Protein AF-A0A8X8LA48-F1 (afdb_monomer_lite)

Secondary structure (DSSP, 8-state):
---EEEEETTEEEEEEE-TTSS-EEEEEEEEETTEEEEEE--GGGGGTSPPHHHHHHHHHHHHHTTTSPP-EEEEEE------TTPEEE---SSHHHHHHHHHHHT-

pLDDT: mean 88.05, std 10.98, range [52.19, 98.25]

Organism: Caldalkalibacillus thermarum (strain TA2.A1) (NCBI:txid986075)

Sequence (107 aa):
MITATFKDGKALICVIPSKTKSGVYLVRVEPQGENLVVSHLCPAKRFGNRCRHVQEAVKCYRNWKYWEPERKIAERHQRIILQPHWEQILVPQSLEDFAKEVMESAS

Foldseek 3Di:
DFPWWWDDPQKIWTWAADPVNPGTWIWIWGDDPQETEIETADPCVVVVDDDPVRVVRVLQSCQQCVVDDDGHYHYDNDHDDDDPPIGIDDGDNDVVSVVVVVVVVVD

Radius of gyration: 14.4 Å; chains: 1; bounding box: 44×29×34 Å

Structure (mmCIF, N/CA/C/O backbone):
data_AF-A0A8X8LA48-F1
#
_entry.id   AF-A0A8X8LA48-F1
#
loop_
_atom_site.group_PDB
_atom_site.id
_atom_site.type_symbol
_atom_site.label_atom_id
_atom_site.label_alt_id
_atom_site.label_comp_id
_atom_site.label_asym_id
_atom_site.label_entity_id
_atom_site.label_seq_id
_atom_site.pdbx_PDB_ins_code
_atom_site.Cartn_x
_atom_site.Cartn_y
_atom_site.Cartn_z
_atom_site.occupancy
_atom_site.B_iso_or_equiv
_atom_site.auth_seq_id
_atom_site.auth_comp_id
_atom_site.auth_asym_id
_atom_site.auth_atom_id
_atom_site.pdbx_PDB_model_num
ATOM 1 N N . MET A 1 1 ? -4.737 6.315 -8.914 1.00 82.50 1 MET A N 1
ATOM 2 C CA . MET A 1 1 ? -6.063 5.778 -8.548 1.00 82.50 1 MET A CA 1
ATOM 3 C C . MET A 1 1 ? -5.877 4.308 -8.238 1.00 82.50 1 MET A C 1
ATOM 5 O O . MET A 1 1 ? -5.383 3.598 -9.103 1.00 82.50 1 MET A O 1
ATOM 9 N N . ILE A 1 2 ? -6.213 3.877 -7.024 1.00 91.94 2 ILE A N 1
ATOM 10 C CA . ILE A 1 2 ? -6.150 2.472 -6.602 1.00 91.94 2 ILE A CA 1
ATOM 11 C C . ILE A 1 2 ? -7.454 1.791 -7.025 1.00 91.94 2 ILE A C 1
ATOM 13 O O . ILE A 1 2 ? -8.519 2.367 -6.833 1.00 91.94 2 ILE A O 1
ATOM 17 N N . THR A 1 3 ? -7.372 0.607 -7.634 1.00 93.50 3 THR A N 1
ATOM 18 C CA . THR A 1 3 ? -8.554 -0.125 -8.136 1.00 93.50 3 THR A CA 1
ATOM 19 C C . THR A 1 3 ? -9.027 -1.217 -7.186 1.00 93.50 3 THR A C 1
ATOM 21 O O . THR A 1 3 ? -10.178 -1.628 -7.259 1.00 93.50 3 THR A O 1
ATOM 24 N N . ALA A 1 4 ? -8.140 -1.710 -6.324 1.00 95.62 4 ALA A N 1
ATOM 25 C CA . ALA A 1 4 ? -8.457 -2.677 -5.282 1.00 95.62 4 ALA A CA 1
ATOM 26 C C . ALA A 1 4 ? -7.404 -2.616 -4.170 1.00 95.62 4 ALA A C 1
ATOM 28 O O . ALA A 1 4 ? -6.239 -2.278 -4.419 1.00 95.62 4 ALA A O 1
ATOM 29 N N . THR A 1 5 ? -7.812 -2.991 -2.962 1.00 97.38 5 THR A N 1
ATOM 30 C CA . THR A 1 5 ? -6.949 -3.103 -1.786 1.00 97.38 5 THR A CA 1
ATOM 31 C C . THR A 1 5 ? -7.124 -4.456 -1.125 1.00 97.38 5 THR A C 1
ATOM 33 O O . THR A 1 5 ? -8.242 -4.943 -0.972 1.00 97.38 5 THR A O 1
ATOM 36 N N . PHE A 1 6 ? -6.009 -5.048 -0.716 1.00 97.94 6 PHE A N 1
ATOM 37 C CA . PHE A 1 6 ? -5.981 -6.300 0.025 1.00 97.94 6 PHE A CA 1
ATOM 38 C C . PHE A 1 6 ? -5.183 -6.147 1.308 1.00 97.94 6 PHE A C 1
ATOM 40 O O . PHE A 1 6 ? -4.310 -5.284 1.416 1.00 97.94 6 PHE A O 1
ATOM 47 N N . LYS A 1 7 ? -5.447 -7.033 2.255 1.00 97.44 7 LYS A N 1
ATOM 48 C CA . LYS A 1 7 ? -4.759 -7.124 3.530 1.00 97.44 7 LYS A CA 1
ATOM 49 C C . LYS A 1 7 ? -4.119 -8.497 3.686 1.00 97.44 7 LYS A C 1
ATOM 51 O O . LYS A 1 7 ? -4.736 -9.528 3.426 1.00 97.44 7 LYS A O 1
ATOM 56 N N . ASP A 1 8 ? -2.887 -8.470 4.175 1.00 96.31 8 ASP A N 1
ATOM 57 C CA . ASP A 1 8 ? -2.100 -9.636 4.569 1.00 96.31 8 ASP A CA 1
ATOM 58 C C . ASP A 1 8 ? -1.505 -9.377 5.958 1.00 96.31 8 ASP A C 1
ATOM 60 O O . ASP A 1 8 ? -0.477 -8.709 6.111 1.00 96.31 8 ASP A O 1
ATOM 64 N N . GLY A 1 9 ? -2.218 -9.802 7.003 1.00 94.25 9 GLY A N 1
ATOM 65 C CA . GLY A 1 9 ? -1.874 -9.473 8.385 1.00 94.25 9 GLY A CA 1
ATOM 66 C C . GLY A 1 9 ? -1.841 -7.957 8.626 1.00 94.25 9 GLY A C 1
ATOM 67 O O . GLY A 1 9 ? -2.884 -7.303 8.671 1.00 94.25 9 GLY A O 1
ATOM 68 N N . LYS A 1 10 ? -0.634 -7.403 8.806 1.00 94.44 10 LYS A N 1
ATOM 69 C CA . LYS A 1 10 ? -0.392 -5.957 8.994 1.00 94.44 10 LYS A CA 1
ATOM 70 C C . LYS A 1 10 ? -0.084 -5.214 7.690 1.00 94.44 10 LYS A C 1
ATOM 72 O O . LYS A 1 10 ? 0.014 -3.989 7.706 1.00 94.44 10 LYS A O 1
ATOM 77 N N . ALA A 1 11 ? 0.105 -5.931 6.585 1.00 97.38 11 ALA A N 1
ATOM 78 C CA . ALA A 1 11 ? 0.426 -5.338 5.300 1.00 97.38 11 ALA A CA 1
ATOM 79 C C . ALA A 1 11 ? -0.844 -4.944 4.540 1.00 97.38 11 ALA A C 1
ATOM 81 O O . ALA A 1 11 ? -1.818 -5.696 4.502 1.00 97.38 11 ALA A O 1
ATOM 82 N N . LEU A 1 12 ? -0.790 -3.785 3.888 1.00 98.06 12 LEU A N 1
ATOM 83 C CA . LEU A 1 12 ? -1.744 -3.356 2.873 1.00 98.06 12 LEU A CA 1
ATOM 84 C C . LEU A 1 12 ? -1.142 -3.598 1.490 1.00 98.06 12 LEU A C 1
ATOM 86 O O . LEU A 1 12 ? 0.001 -3.224 1.235 1.00 98.06 12 LEU A O 1
ATOM 90 N N . ILE A 1 13 ? -1.913 -4.166 0.574 1.00 98.25 13 ILE A N 1
ATOM 91 C CA . ILE A 1 13 ? -1.530 -4.338 -0.822 1.00 98.25 13 ILE A CA 1
ATOM 92 C C . ILE A 1 13 ? -2.471 -3.503 -1.681 1.00 98.25 13 ILE A C 1
ATOM 94 O O . ILE A 1 13 ? -3.676 -3.730 -1.700 1.00 98.25 13 ILE A O 1
ATOM 98 N N . CYS A 1 14 ? -1.915 -2.542 -2.412 1.00 97.25 14 CYS A N 1
ATOM 99 C CA . CYS A 1 14 ? -2.651 -1.694 -3.343 1.00 97.25 14 CYS A CA 1
ATOM 100 C C . CYS A 1 14 ? -2.468 -2.202 -4.775 1.00 97.25 14 CYS A C 1
ATOM 102 O O . CYS A 1 14 ? -1.334 -2.394 -5.227 1.00 97.25 14 CYS A O 1
ATOM 104 N N . VAL A 1 15 ? -3.573 -2.355 -5.505 1.00 95.88 15 VAL A N 1
ATOM 105 C CA . VAL A 1 15 ? -3.571 -2.585 -6.953 1.00 95.88 15 VAL A CA 1
ATOM 106 C C . VAL A 1 15 ? -3.671 -1.242 -7.657 1.00 95.88 15 VAL A C 1
ATOM 108 O O . VAL A 1 15 ? -4.664 -0.528 -7.511 1.00 95.88 15 VAL A O 1
ATOM 111 N N . ILE A 1 16 ? -2.639 -0.890 -8.421 1.00 93.56 16 ILE A N 1
ATOM 112 C CA . ILE A 1 16 ? -2.565 0.397 -9.112 1.00 93.56 16 ILE A CA 1
ATOM 113 C C . ILE A 1 16 ? -2.378 0.160 -10.612 1.00 93.56 16 ILE A C 1
ATOM 115 O O . ILE A 1 16 ? -1.377 -0.437 -11.011 1.00 93.56 16 ILE A O 1
ATOM 119 N N . PRO A 1 17 ? -3.293 0.624 -11.478 1.00 91.00 17 PRO A N 1
ATOM 120 C CA . PRO A 1 17 ? -3.161 0.465 -12.913 1.00 91.00 17 PRO A CA 1
ATOM 121 C C . PRO A 1 17 ? -1.944 1.230 -13.435 1.00 91.00 17 PRO A C 1
ATOM 123 O O . PRO A 1 17 ? -1.634 2.354 -13.020 1.00 91.00 17 PRO A O 1
ATOM 126 N N . SER A 1 18 ? -1.263 0.615 -14.397 1.00 86.88 18 SER A N 1
ATOM 127 C CA . SER A 1 18 ? -0.224 1.276 -15.178 1.00 86.88 18 SER A CA 1
ATOM 128 C C . SER A 1 18 ? -0.785 2.491 -15.923 1.00 86.88 18 SER A C 1
ATOM 130 O O . SER A 1 18 ? -1.961 2.536 -16.286 1.00 86.88 18 SER A O 1
ATOM 132 N N . LYS A 1 19 ? 0.066 3.489 -16.196 1.00 82.44 19 LYS A N 1
ATOM 133 C CA . LYS A 1 19 ? -0.342 4.684 -16.959 1.00 82.44 19 LYS A CA 1
ATOM 134 C C . LYS A 1 19 ? -0.874 4.336 -18.355 1.00 82.44 19 LYS A C 1
ATOM 136 O O . LYS A 1 19 ? -1.805 4.976 -18.820 1.00 82.44 19 LYS A O 1
ATOM 141 N N . THR A 1 20 ? -0.304 3.312 -18.984 1.00 82.94 20 THR A N 1
ATOM 142 C CA . THR A 1 20 ? -0.695 2.795 -20.304 1.00 82.94 20 THR A CA 1
ATOM 143 C C . THR A 1 20 ? -1.897 1.851 -20.253 1.00 82.94 20 THR A C 1
ATOM 145 O O . THR A 1 20 ? -2.309 1.355 -21.293 1.00 82.94 20 THR A O 1
ATOM 148 N N . LYS A 1 21 ? -2.453 1.575 -19.061 1.00 77.12 21 LYS A N 1
ATOM 149 C CA . LYS A 1 21 ? -3.566 0.637 -18.822 1.00 77.12 21 LYS A CA 1
ATOM 150 C C . LYS A 1 21 ? -3.330 -0.792 -19.341 1.00 77.12 21 LYS A C 1
ATOM 152 O O . LYS A 1 21 ? -4.265 -1.574 -19.432 1.00 77.12 21 LYS A O 1
ATOM 157 N N . SER A 1 22 ? -2.082 -1.167 -19.608 1.00 82.69 22 SER A N 1
ATOM 158 C CA . SER A 1 22 ? -1.696 -2.485 -20.129 1.00 82.69 22 SER A CA 1
ATOM 159 C C . SER A 1 22 ? -1.452 -3.529 -19.031 1.00 82.69 22 SER A C 1
ATOM 161 O O . SER A 1 22 ? -0.901 -4.593 -19.288 1.00 82.69 22 SER A O 1
ATOM 163 N N . GLY A 1 23 ? -1.791 -3.206 -17.783 1.00 88.00 23 GLY A N 1
ATOM 164 C CA . GLY A 1 23 ? -1.539 -4.047 -16.618 1.00 88.00 23 GLY A CA 1
ATOM 165 C C . GLY A 1 23 ? -1.592 -3.261 -15.315 1.00 88.00 23 GLY A C 1
ATOM 166 O O . GLY A 1 23 ? -1.837 -2.047 -15.312 1.00 88.00 23 GLY A O 1
ATOM 167 N N . VAL A 1 24 ? -1.328 -3.957 -14.212 1.00 91.06 24 VAL A N 1
ATOM 168 C CA . VAL A 1 24 ? -1.382 -3.419 -12.849 1.00 91.06 24 VAL A CA 1
ATOM 169 C C . VAL A 1 24 ? -0.053 -3.598 -12.123 1.00 91.06 24 VAL A C 1
ATOM 171 O O . VAL A 1 24 ? 0.696 -4.540 -12.372 1.00 91.06 24 VAL A O 1
ATOM 174 N N . TYR A 1 25 ? 0.220 -2.687 -11.199 1.00 92.12 25 TYR A N 1
ATOM 175 C CA . TYR A 1 25 ? 1.293 -2.775 -10.225 1.00 92.12 25 TYR A CA 1
ATOM 176 C C . TYR A 1 25 ? 0.699 -3.142 -8.871 1.00 92.12 25 TYR A C 1
ATOM 178 O O . TYR A 1 25 ? -0.277 -2.535 -8.431 1.00 92.12 25 TYR A O 1
ATOM 186 N N . LEU A 1 26 ? 1.325 -4.105 -8.205 1.00 95.56 26 LEU A N 1
ATOM 187 C CA . LEU A 1 26 ? 1.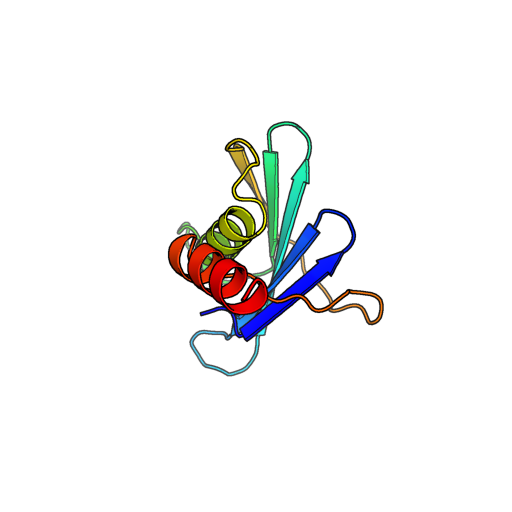064 -4.400 -6.804 1.00 95.56 26 LEU A CA 1
ATOM 188 C C . LEU A 1 26 ? 2.091 -3.663 -5.950 1.00 95.56 26 LEU A C 1
ATOM 190 O O . LEU A 1 26 ? 3.298 -3.776 -6.184 1.00 95.56 26 LEU A O 1
ATOM 194 N N . VAL A 1 27 ? 1.603 -2.908 -4.972 1.00 96.19 27 VAL A N 1
ATOM 195 C CA . VAL A 1 27 ? 2.433 -2.195 -3.999 1.00 96.19 27 VAL A CA 1
ATOM 196 C C . VAL A 1 27 ? 2.065 -2.681 -2.610 1.00 96.19 27 VAL A C 1
ATOM 198 O O . VAL A 1 27 ? 0.927 -2.503 -2.186 1.00 96.19 27 VAL A O 1
ATOM 201 N N . ARG A 1 28 ? 3.019 -3.296 -1.911 1.00 97.69 28 ARG A N 1
ATOM 202 C CA . ARG A 1 28 ? 2.854 -3.758 -0.529 1.00 97.69 28 ARG A CA 1
ATOM 203 C C . ARG A 1 28 ? 3.400 -2.702 0.422 1.00 97.69 28 ARG A C 1
ATOM 205 O O . ARG A 1 28 ? 4.533 -2.260 0.250 1.00 97.69 28 ARG A O 1
ATOM 212 N N . VAL A 1 29 ? 2.614 -2.323 1.417 1.00 97.88 29 VAL A N 1
ATOM 213 C CA . VAL A 1 29 ? 2.963 -1.356 2.456 1.00 97.88 29 VAL A CA 1
ATOM 214 C C . VAL A 1 29 ? 2.816 -2.040 3.804 1.00 97.88 29 VAL A C 1
ATOM 216 O O . VAL A 1 29 ? 1.735 -2.524 4.124 1.00 97.88 29 VAL A O 1
ATOM 219 N N . GLU A 1 30 ? 3.884 -2.099 4.592 1.00 97.12 30 GLU A N 1
ATOM 220 C CA . GLU A 1 30 ? 3.853 -2.751 5.901 1.00 97.12 30 GLU A CA 1
ATOM 221 C C . GLU A 1 30 ? 4.705 -2.009 6.939 1.00 97.12 30 GLU A C 1
ATOM 223 O O . GLU A 1 30 ? 5.806 -1.542 6.626 1.00 97.12 30 GLU A O 1
ATOM 228 N N . PRO A 1 31 ? 4.225 -1.882 8.185 1.00 96.81 31 PRO A N 1
ATOM 229 C CA . PRO A 1 31 ? 5.011 -1.288 9.254 1.00 96.81 31 PRO A CA 1
ATOM 230 C C . PRO A 1 31 ? 6.097 -2.269 9.727 1.00 96.81 31 PRO A C 1
ATOM 232 O O . PRO A 1 31 ? 5.812 -3.426 10.037 1.00 96.81 31 PRO A O 1
ATOM 235 N N . GLN A 1 32 ? 7.340 -1.793 9.831 1.00 95.94 32 GLN A N 1
ATOM 236 C CA . GLN A 1 32 ? 8.482 -2.524 10.389 1.00 95.94 32 GLN A CA 1
ATOM 237 C C . GLN A 1 32 ? 9.297 -1.600 11.308 1.00 95.94 32 GLN A C 1
ATOM 239 O O . GLN A 1 32 ? 10.125 -0.810 10.848 1.00 95.94 32 GLN A O 1
ATOM 244 N N . GLY A 1 33 ? 9.058 -1.691 12.620 1.00 92.56 33 GLY A N 1
ATOM 245 C CA . GLY A 1 33 ? 9.678 -0.800 13.606 1.00 92.56 33 GLY A CA 1
ATOM 246 C C . GLY A 1 33 ? 9.324 0.668 13.343 1.00 92.56 33 GLY A C 1
ATOM 247 O O . GLY A 1 33 ? 8.149 1.013 13.212 1.00 92.56 33 GLY A O 1
ATOM 248 N N . GLU A 1 34 ? 10.344 1.519 13.219 1.00 94.50 34 GLU A N 1
ATOM 249 C CA . GLU A 1 34 ? 10.194 2.947 12.885 1.00 94.50 34 GLU A CA 1
ATOM 250 C C . GLU A 1 34 ? 9.872 3.214 11.406 1.00 94.50 34 GLU A C 1
ATOM 252 O O . GLU A 1 34 ? 9.599 4.355 11.017 1.00 94.50 34 GLU A O 1
ATOM 257 N N . ASN A 1 35 ? 9.937 2.182 10.563 1.00 96.62 35 ASN A N 1
ATOM 258 C CA . ASN A 1 35 ? 9.790 2.324 9.125 1.00 96.62 35 ASN A CA 1
ATOM 259 C C . ASN A 1 35 ? 8.413 1.864 8.648 1.00 96.62 35 ASN A C 1
ATOM 261 O O . ASN A 1 35 ? 7.830 0.907 9.156 1.00 96.62 35 ASN A O 1
ATOM 265 N N . LEU A 1 36 ? 7.929 2.523 7.603 1.00 97.06 36 LEU A N 1
ATOM 266 C CA . LEU A 1 36 ? 6.881 2.027 6.730 1.00 97.06 36 LEU A CA 1
ATOM 267 C C . LEU A 1 36 ? 7.562 1.499 5.468 1.00 97.06 36 LEU A C 1
ATOM 269 O O . LEU A 1 36 ? 8.041 2.273 4.634 1.00 97.06 36 LEU A O 1
ATOM 273 N N . VAL A 1 37 ? 7.664 0.177 5.360 1.00 96.88 37 VAL A N 1
ATOM 274 C CA . VAL A 1 37 ? 8.331 -0.476 4.237 1.00 96.88 37 VAL A CA 1
ATOM 275 C C . VAL A 1 37 ? 7.370 -0.547 3.059 1.00 96.88 37 VAL A C 1
ATOM 277 O O . VAL A 1 37 ? 6.283 -1.110 3.171 1.00 96.88 37 VAL A O 1
ATOM 280 N N . VAL A 1 38 ? 7.781 0.012 1.920 1.00 96.12 38 VAL A N 1
ATOM 281 C CA . VAL A 1 38 ? 6.996 0.013 0.680 1.00 96.12 38 VAL A CA 1
ATOM 282 C C . VAL A 1 38 ? 7.708 -0.825 -0.370 1.00 96.12 38 VAL A C 1
ATOM 284 O O . VAL A 1 38 ? 8.740 -0.423 -0.905 1.00 96.12 38 VAL A O 1
ATOM 287 N N . SER A 1 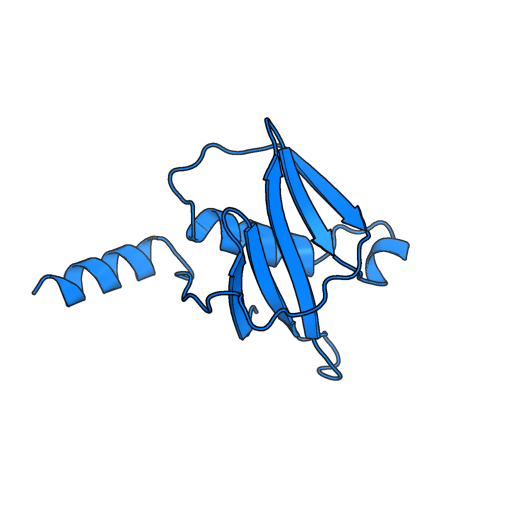39 ? 7.153 -1.991 -0.674 1.00 95.44 39 SER A N 1
ATOM 288 C CA . SER A 1 39 ? 7.707 -2.942 -1.633 1.00 95.44 39 SER A CA 1
ATOM 289 C C . SER A 1 39 ? 6.941 -2.893 -2.949 1.00 95.44 39 SER A C 1
ATOM 291 O O . SER A 1 39 ? 5.728 -3.110 -2.976 1.00 95.44 39 SER A O 1
ATOM 293 N N . HIS A 1 40 ? 7.642 -2.623 -4.049 1.00 91.88 40 HIS A N 1
ATOM 294 C CA . HIS A 1 40 ? 7.065 -2.705 -5.391 1.00 91.88 40 HIS A CA 1
ATOM 295 C C . HIS A 1 40 ? 8.128 -2.935 -6.474 1.00 91.88 40 HIS A C 1
ATOM 297 O O . HIS A 1 40 ? 9.319 -2.706 -6.257 1.00 91.88 40 HIS A O 1
ATOM 303 N N . LEU A 1 41 ? 7.696 -3.338 -7.668 1.00 89.12 41 LEU A N 1
ATOM 304 C CA . LEU A 1 41 ? 8.551 -3.426 -8.849 1.00 89.12 41 LEU A CA 1
ATOM 305 C C . LEU A 1 41 ? 8.025 -2.454 -9.906 1.00 89.12 41 LEU A C 1
ATOM 307 O O . LEU A 1 41 ? 7.036 -2.741 -10.577 1.00 89.12 41 LEU A O 1
ATOM 311 N N . CYS A 1 42 ? 8.660 -1.289 -10.045 1.00 80.56 42 CYS A N 1
ATOM 312 C CA . CYS A 1 42 ? 8.282 -0.296 -11.046 1.00 80.56 42 CYS A CA 1
ATOM 313 C C . CYS A 1 42 ? 9.515 0.190 -11.825 1.00 80.56 42 CYS A C 1
ATOM 315 O O . CYS A 1 42 ? 10.447 0.712 -11.207 1.00 80.56 42 CYS A O 1
ATOM 317 N N . PRO A 1 43 ? 9.512 0.119 -13.173 1.00 70.69 43 PRO A N 1
ATOM 318 C CA . PRO A 1 43 ? 10.637 0.574 -13.995 1.00 70.69 43 PRO A CA 1
ATOM 319 C C . PRO A 1 43 ? 10.977 2.055 -13.801 1.00 70.69 43 PRO A C 1
ATOM 321 O O . PRO A 1 43 ? 12.124 2.452 -13.983 1.00 70.69 43 PRO A O 1
ATOM 324 N N . ALA A 1 44 ? 9.996 2.872 -13.396 1.00 66.38 44 ALA A N 1
ATOM 325 C CA . ALA A 1 44 ? 10.150 4.314 -13.216 1.00 66.38 44 ALA A CA 1
ATOM 326 C C . ALA A 1 44 ? 11.188 4.697 -12.145 1.00 66.38 44 ALA A C 1
ATOM 328 O O . ALA A 1 44 ? 11.738 5.794 -12.205 1.00 66.38 44 ALA A O 1
ATOM 329 N N . LYS A 1 45 ? 11.505 3.791 -11.205 1.00 61.53 45 LYS A N 1
ATOM 330 C CA . LYS A 1 45 ? 12.551 4.017 -10.195 1.00 61.53 45 LYS A CA 1
ATOM 331 C C . LYS A 1 45 ? 13.946 4.177 -10.818 1.00 61.53 45 LYS A C 1
ATOM 333 O O . LYS A 1 45 ? 14.802 4.821 -10.222 1.00 61.53 45 LYS A O 1
ATOM 338 N N . ARG A 1 46 ? 14.157 3.674 -12.045 1.00 58.25 46 ARG A N 1
ATOM 339 C CA . ARG A 1 46 ? 15.405 3.865 -12.808 1.00 58.25 46 ARG A CA 1
ATOM 340 C C . ARG A 1 46 ? 15.713 5.335 -13.118 1.00 58.25 46 ARG A C 1
ATOM 342 O O . ARG A 1 46 ? 16.859 5.644 -13.407 1.00 58.25 46 ARG A O 1
ATOM 349 N N . PHE A 1 47 ? 14.726 6.230 -13.037 1.00 57.25 47 PHE A N 1
ATOM 350 C CA . PHE A 1 47 ? 14.868 7.644 -13.404 1.00 57.25 47 PHE A CA 1
ATOM 351 C C . PHE A 1 47 ? 14.968 8.593 -12.196 1.00 57.25 47 PHE A C 1
ATOM 353 O O . PHE A 1 47 ? 14.726 9.786 -12.340 1.00 57.25 47 PHE A O 1
ATOM 360 N N . GLY A 1 48 ? 15.267 8.086 -10.992 1.00 55.34 48 GLY A N 1
ATOM 361 C CA . GLY A 1 48 ? 15.573 8.914 -9.811 1.00 55.34 48 GLY A CA 1
ATOM 362 C C . GLY A 1 48 ? 14.391 9.652 -9.162 1.00 55.34 48 GLY A C 1
ATOM 363 O O . GLY A 1 48 ? 14.551 10.236 -8.095 1.00 55.34 48 GLY A O 1
ATOM 364 N N . ASN A 1 49 ? 13.192 9.596 -9.746 1.00 61.22 49 ASN A N 1
ATOM 365 C CA . ASN A 1 49 ? 11.993 10.237 -9.201 1.00 61.22 49 ASN A CA 1
ATOM 366 C C . ASN A 1 49 ? 11.221 9.313 -8.245 1.00 61.22 49 ASN A C 1
ATOM 368 O O . ASN A 1 49 ? 11.065 8.116 -8.510 1.00 61.22 49 ASN A O 1
ATOM 372 N N . ARG A 1 50 ? 10.658 9.884 -7.164 1.00 67.94 50 ARG A N 1
ATOM 373 C CA . ARG A 1 50 ? 9.704 9.180 -6.285 1.00 67.94 50 ARG A CA 1
ATOM 374 C C . ARG A 1 50 ? 8.535 8.664 -7.123 1.00 67.94 50 ARG A C 1
ATOM 376 O O . ARG A 1 50 ? 7.853 9.423 -7.810 1.00 67.94 50 ARG A O 1
ATOM 383 N N . CYS A 1 51 ? 8.307 7.356 -7.089 1.00 84.31 51 CYS A N 1
ATOM 384 C CA . CYS A 1 51 ? 7.294 6.734 -7.926 1.00 84.31 51 CYS A CA 1
ATOM 385 C C . CYS A 1 51 ? 5.878 7.076 -7.434 1.00 84.31 51 CYS A C 1
ATOM 387 O O . CYS A 1 51 ? 5.559 6.861 -6.265 1.00 84.31 51 CYS A O 1
ATOM 389 N N . ARG A 1 52 ? 4.990 7.503 -8.344 1.00 88.06 52 ARG A N 1
ATOM 390 C CA . ARG A 1 52 ? 3.568 7.768 -8.041 1.00 88.06 52 ARG A CA 1
ATOM 391 C C . ARG A 1 52 ? 2.894 6.603 -7.304 1.00 88.06 52 ARG A C 1
ATOM 393 O O . ARG A 1 52 ? 2.106 6.828 -6.396 1.00 88.06 52 ARG A O 1
ATOM 400 N N . HIS A 1 53 ? 3.227 5.362 -7.664 1.00 91.12 53 HIS A N 1
ATOM 401 C CA . HIS A 1 53 ? 2.662 4.167 -7.031 1.00 91.12 53 HIS A CA 1
ATOM 402 C C . HIS A 1 53 ? 2.978 4.089 -5.526 1.00 91.12 53 HIS A C 1
ATOM 404 O O . HIS A 1 53 ? 2.129 3.665 -4.751 1.00 91.12 53 HIS A O 1
ATOM 410 N N . VAL A 1 54 ? 4.172 4.532 -5.109 1.00 91.75 54 VAL A N 1
ATOM 411 C CA . VAL A 1 54 ? 4.567 4.597 -3.689 1.00 91.75 54 VAL A CA 1
ATOM 412 C C . VAL A 1 54 ? 3.741 5.655 -2.968 1.00 91.75 54 VAL A C 1
ATOM 414 O O . VAL A 1 54 ? 3.182 5.378 -1.915 1.00 91.75 54 VAL A O 1
ATOM 417 N N . GLN A 1 55 ? 3.613 6.849 -3.553 1.00 91.94 55 GLN A N 1
ATOM 418 C CA . GLN A 1 55 ? 2.845 7.948 -2.956 1.00 91.94 55 GLN A CA 1
ATOM 419 C C . GLN A 1 55 ? 1.371 7.574 -2.755 1.00 91.94 55 GLN A C 1
ATOM 421 O O . GLN A 1 55 ? 0.824 7.784 -1.675 1.00 91.94 55 GLN A O 1
ATOM 426 N N . GLU A 1 56 ? 0.743 6.982 -3.774 1.00 93.19 56 GLU A N 1
ATOM 427 C CA . GLU A 1 56 ? -0.653 6.543 -3.700 1.00 93.19 56 GLU A CA 1
ATOM 428 C C . GLU A 1 56 ? -0.849 5.449 -2.640 1.00 93.19 56 GLU A C 1
ATOM 430 O O . GLU A 1 56 ? -1.767 5.548 -1.827 1.00 93.19 56 GLU A O 1
ATOM 435 N N . ALA A 1 57 ? 0.034 4.447 -2.597 1.00 95.19 57 ALA A N 1
ATOM 436 C CA . ALA A 1 57 ? -0.067 3.358 -1.629 1.00 95.19 57 ALA A CA 1
ATOM 437 C C . ALA A 1 57 ? 0.168 3.828 -0.184 1.00 95.19 57 ALA A C 1
ATOM 439 O O . ALA A 1 57 ? -0.537 3.399 0.725 1.00 95.19 57 ALA A O 1
ATOM 440 N N . VAL A 1 58 ? 1.111 4.752 0.038 1.00 95.44 58 VAL A N 1
ATOM 441 C CA . VAL A 1 58 ? 1.354 5.344 1.363 1.00 95.44 58 VAL A CA 1
ATOM 442 C C . VAL A 1 58 ? 0.157 6.172 1.822 1.00 95.44 58 VAL A C 1
ATOM 444 O O . VAL A 1 58 ? -0.244 6.053 2.977 1.00 95.44 58 VAL A O 1
ATOM 447 N N . LYS A 1 59 ? -0.444 6.978 0.935 1.00 94.19 59 LYS A N 1
ATOM 448 C CA . LYS A 1 59 ? -1.671 7.720 1.260 1.00 94.19 59 LYS A CA 1
ATOM 449 C C . LYS A 1 59 ? -2.799 6.761 1.650 1.00 94.19 59 LYS A C 1
ATOM 451 O O . LYS A 1 59 ? -3.447 6.965 2.668 1.00 94.19 59 LYS A O 1
ATOM 456 N N . CYS A 1 60 ? -2.989 5.692 0.881 1.00 95.38 60 CYS A N 1
ATOM 457 C CA . CYS A 1 60 ? -4.005 4.682 1.168 1.00 95.38 60 CYS A CA 1
ATOM 458 C C . CYS A 1 60 ? -3.766 3.984 2.515 1.00 95.38 60 CYS A C 1
ATOM 460 O O . CYS A 1 60 ? -4.687 3.883 3.319 1.00 95.38 60 CYS A O 1
ATOM 462 N N . TYR A 1 61 ? -2.522 3.599 2.819 1.00 96.00 61 TYR A N 1
ATOM 463 C CA . TYR A 1 61 ? -2.175 3.036 4.126 1.00 96.00 61 TYR A CA 1
ATOM 464 C C . TYR A 1 61 ? -2.495 3.999 5.270 1.00 96.00 61 TYR A C 1
ATOM 466 O O . TYR A 1 61 ? -3.076 3.587 6.268 1.00 96.00 61 TYR A O 1
ATOM 474 N N . ARG A 1 62 ? -2.157 5.285 5.121 1.00 94.19 62 ARG A N 1
ATOM 475 C CA . ARG A 1 62 ? -2.459 6.310 6.129 1.00 94.19 62 ARG A CA 1
ATOM 476 C C . ARG A 1 62 ? -3.959 6.466 6.356 1.00 94.19 62 ARG A C 1
ATOM 478 O O . ARG A 1 62 ? -4.359 6.594 7.498 1.00 94.19 62 ARG A O 1
ATOM 485 N N . ASN A 1 63 ? -4.786 6.388 5.317 1.00 92.75 63 ASN A N 1
ATOM 486 C CA . ASN A 1 63 ? -6.239 6.400 5.501 1.00 92.75 63 ASN A CA 1
ATOM 487 C C . ASN A 1 63 ? -6.738 5.137 6.218 1.00 92.75 63 ASN A C 1
ATOM 489 O O . ASN A 1 63 ? -7.574 5.220 7.110 1.00 92.75 63 ASN A O 1
ATOM 493 N N . TRP A 1 64 ? -6.208 3.965 5.853 1.00 93.31 64 TRP A N 1
ATOM 494 C CA . TRP A 1 64 ? -6.580 2.696 6.483 1.00 93.31 64 TRP A CA 1
ATOM 495 C C . TRP A 1 64 ? -6.173 2.622 7.963 1.00 93.31 64 TRP A C 1
ATOM 497 O O . TRP A 1 64 ? -6.876 2.035 8.783 1.00 93.31 64 TRP A O 1
ATOM 507 N N . LYS A 1 65 ? -5.028 3.214 8.304 1.00 93.56 65 LYS A N 1
ATOM 508 C CA . LYS A 1 65 ? -4.423 3.230 9.640 1.00 93.56 65 LYS A CA 1
ATOM 509 C C . LYS A 1 65 ? -4.247 4.661 10.142 1.00 93.56 65 LYS A C 1
ATOM 511 O O . LYS A 1 65 ? -3.161 5.033 10.577 1.00 93.56 65 LYS A O 1
ATOM 516 N N . TYR A 1 66 ? -5.312 5.459 10.089 1.00 90.06 66 TYR A N 1
ATOM 517 C CA . TYR A 1 66 ? -5.250 6.899 10.383 1.00 90.06 66 TYR A CA 1
ATOM 518 C C . TYR A 1 66 ? -4.793 7.235 11.805 1.00 90.06 66 TYR A C 1
ATOM 520 O O . TYR A 1 66 ? -4.275 8.320 12.048 1.00 90.06 66 TYR A O 1
ATOM 528 N N . TRP A 1 67 ? -4.985 6.306 12.742 1.00 89.00 67 TRP A N 1
ATOM 529 C CA . TRP A 1 67 ? -4.573 6.442 14.137 1.00 89.00 67 TRP A CA 1
ATOM 530 C C . TRP A 1 67 ? -3.101 6.082 14.380 1.00 89.00 67 TRP A C 1
ATOM 532 O O . TRP A 1 67 ? -2.602 6.281 15.485 1.00 89.00 67 TRP A O 1
ATOM 542 N N . GLU A 1 68 ? -2.405 5.487 13.405 1.00 91.94 68 GLU A N 1
ATOM 543 C CA . GLU A 1 68 ? -1.001 5.123 13.581 1.00 91.94 68 GLU A CA 1
ATOM 544 C C . GLU A 1 68 ? -0.082 6.344 13.421 1.00 91.94 68 GLU A C 1
ATOM 546 O O . GLU A 1 68 ? -0.312 7.183 12.547 1.00 91.94 68 GLU A O 1
ATOM 551 N N . PRO A 1 69 ? 1.007 6.434 14.207 1.00 92.12 69 PRO A N 1
ATOM 552 C CA . PRO A 1 69 ? 1.970 7.517 14.067 1.00 92.12 69 PRO A CA 1
ATOM 553 C C . PRO A 1 69 ? 2.676 7.473 12.706 1.00 92.12 69 PRO A C 1
ATOM 555 O O . PRO A 1 69 ? 2.830 6.412 12.081 1.00 92.12 69 PRO A O 1
ATOM 558 N N . GLU A 1 70 ? 3.164 8.635 12.268 1.00 91.81 70 GLU A N 1
ATOM 559 C CA . GLU A 1 70 ? 3.984 8.717 11.064 1.00 91.81 70 GLU A CA 1
ATOM 560 C C . GLU A 1 70 ? 5.279 7.907 11.212 1.00 91.81 70 GLU A C 1
ATOM 562 O O . GLU A 1 70 ? 5.900 7.846 12.273 1.00 91.81 70 GLU A O 1
ATOM 567 N N . ARG A 1 71 ? 5.696 7.279 10.111 1.00 94.88 71 ARG A N 1
ATOM 568 C CA . ARG A 1 71 ? 6.893 6.438 10.034 1.00 94.88 71 ARG A CA 1
ATOM 569 C C . ARG A 1 71 ? 7.744 6.834 8.838 1.00 94.88 71 ARG A C 1
ATOM 571 O O . ARG A 1 71 ? 7.229 7.326 7.830 1.00 94.88 71 ARG A O 1
ATOM 578 N N . LYS A 1 72 ? 9.048 6.572 8.928 1.00 95.06 72 LYS A N 1
ATOM 579 C CA . LYS A 1 72 ? 9.996 6.823 7.834 1.00 95.06 72 LYS A CA 1
ATOM 580 C C . LYS A 1 72 ? 9.711 5.859 6.683 1.00 95.06 72 LYS A C 1
ATOM 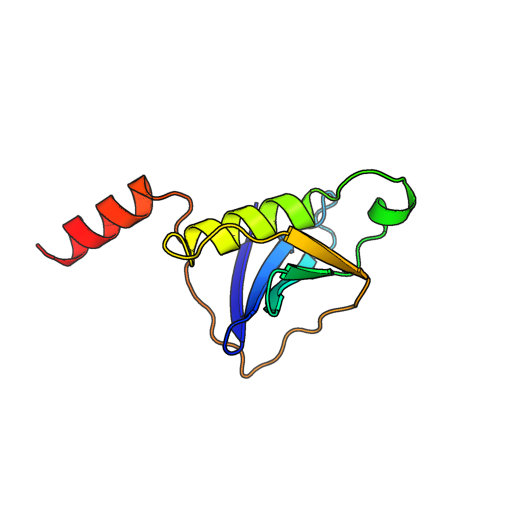582 O O . LYS A 1 72 ? 9.566 4.660 6.894 1.00 95.06 72 LYS A O 1
ATOM 587 N N . ILE A 1 73 ? 9.616 6.366 5.458 1.00 94.31 73 ILE A N 1
ATOM 588 C CA . ILE A 1 73 ? 9.338 5.518 4.292 1.00 94.31 73 ILE A CA 1
ATOM 589 C C . ILE A 1 73 ? 10.633 4.829 3.858 1.00 94.31 73 ILE A C 1
ATOM 591 O O . ILE A 1 73 ? 11.599 5.500 3.498 1.00 94.31 73 ILE A O 1
ATOM 595 N N . ALA A 1 74 ? 10.629 3.497 3.844 1.00 94.06 74 ALA A N 1
ATOM 596 C CA . ALA A 1 74 ? 11.731 2.679 3.350 1.00 94.06 74 ALA A CA 1
ATOM 597 C C . ALA A 1 74 ? 11.275 1.885 2.119 1.00 94.06 74 ALA A C 1
ATOM 599 O O . ALA A 1 74 ? 10.482 0.951 2.218 1.00 94.06 74 ALA A O 1
ATOM 600 N N . GLU A 1 75 ? 11.757 2.247 0.932 1.00 92.25 75 GLU A N 1
ATOM 601 C CA . GLU A 1 75 ? 11.344 1.577 -0.303 1.00 92.25 75 GLU A CA 1
ATOM 602 C C . GLU A 1 75 ? 12.183 0.325 -0.598 1.00 92.25 75 GLU A C 1
ATOM 604 O O .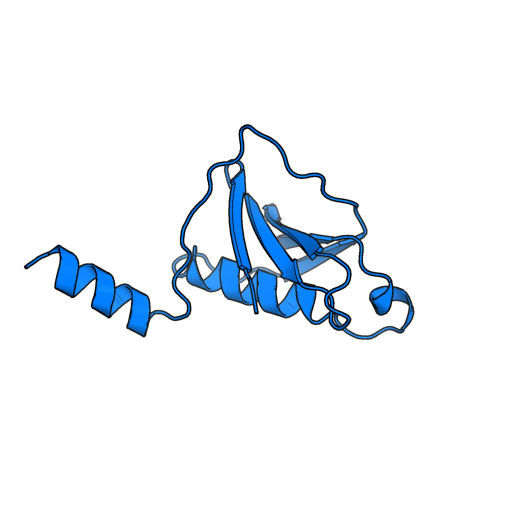 GLU A 1 75 ? 13.411 0.394 -0.652 1.00 92.25 75 GLU A O 1
ATOM 609 N N . ARG A 1 76 ? 11.528 -0.794 -0.921 1.00 91.75 76 ARG A N 1
ATOM 610 C CA . ARG A 1 76 ? 12.164 -2.025 -1.411 1.00 91.75 76 ARG A CA 1
ATOM 611 C C . ARG A 1 76 ? 11.745 -2.310 -2.849 1.00 91.75 76 ARG A C 1
ATOM 613 O O . ARG A 1 76 ? 10.569 -2.246 -3.206 1.00 91.75 76 ARG A O 1
ATOM 620 N N . HIS A 1 77 ? 12.720 -2.629 -3.695 1.00 90.38 77 HIS A N 1
ATOM 621 C CA . HIS A 1 77 ? 12.454 -3.008 -5.079 1.00 90.38 77 HIS A CA 1
ATOM 622 C C . HIS A 1 77 ? 12.205 -4.517 -5.156 1.00 90.38 77 HIS A C 1
ATOM 624 O O . HIS A 1 77 ? 13.142 -5.303 -5.263 1.00 90.38 77 HIS A O 1
ATOM 630 N N . GLN A 1 78 ? 10.941 -4.920 -5.043 1.00 92.25 78 GLN A N 1
ATOM 631 C CA . GLN A 1 78 ? 10.541 -6.321 -4.938 1.00 92.25 78 GLN A CA 1
ATOM 632 C C . GLN A 1 78 ? 9.243 -6.569 -5.704 1.00 92.25 78 GLN A C 1
ATOM 634 O O . GLN A 1 78 ? 8.281 -5.805 -5.599 1.00 92.25 78 GLN A O 1
ATOM 639 N N . ARG A 1 79 ? 9.205 -7.665 -6.470 1.00 92.06 79 ARG A N 1
ATOM 640 C CA . ARG A 1 79 ? 7.986 -8.121 -7.141 1.00 92.06 79 ARG A CA 1
ATOM 641 C C . ARG A 1 79 ? 7.021 -8.701 -6.113 1.00 92.06 79 ARG A C 1
ATOM 643 O O . ARG A 1 79 ? 7.393 -9.583 -5.347 1.00 92.06 79 ARG A O 1
ATOM 650 N N . ILE A 1 80 ? 5.781 -8.233 -6.151 1.00 94.88 80 ILE A N 1
ATOM 651 C CA . ILE A 1 80 ? 4.676 -8.767 -5.357 1.00 94.88 80 ILE A CA 1
ATOM 652 C C . ILE A 1 80 ? 3.792 -9.613 -6.275 1.00 94.88 80 ILE A C 1
ATOM 654 O O . ILE A 1 80 ? 3.557 -9.243 -7.427 1.00 94.88 80 ILE A O 1
ATOM 658 N N . ILE A 1 81 ? 3.333 -10.758 -5.775 1.00 93.50 81 ILE A N 1
ATOM 659 C CA . ILE A 1 81 ? 2.444 -11.685 -6.480 1.00 93.50 81 ILE A CA 1
ATOM 660 C C . ILE A 1 81 ? 1.172 -11.801 -5.652 1.00 93.50 81 ILE A C 1
ATOM 662 O O . ILE A 1 81 ? 1.263 -12.063 -4.454 1.00 93.50 81 ILE A O 1
ATOM 666 N N . LEU A 1 82 ? 0.015 -11.600 -6.283 1.00 92.50 82 LEU A N 1
ATOM 667 C CA . LEU A 1 82 ? -1.284 -11.729 -5.628 1.00 92.50 82 LEU A CA 1
ATOM 668 C C . LEU A 1 82 ? -1.437 -13.131 -5.030 1.00 92.50 82 LEU A C 1
ATOM 670 O O . LEU A 1 82 ? -1.122 -14.113 -5.701 1.00 92.50 82 LEU A O 1
ATOM 674 N N . GLN A 1 83 ? -1.907 -13.214 -3.788 1.00 96.25 83 GLN A N 1
ATOM 675 C CA . GLN A 1 83 ? -2.131 -14.487 -3.110 1.00 96.25 83 GLN A CA 1
ATOM 676 C C . GLN A 1 83 ? -3.626 -14.722 -2.865 1.00 96.25 83 GLN A C 1
ATOM 678 O O . GLN A 1 83 ? -4.338 -13.770 -2.547 1.00 96.25 83 GLN A O 1
ATOM 683 N N . PRO A 1 84 ? -4.106 -15.975 -2.960 1.00 95.56 84 PRO A N 1
ATOM 684 C CA . PRO A 1 84 ? -5.527 -16.291 -2.805 1.00 95.56 84 PRO A CA 1
A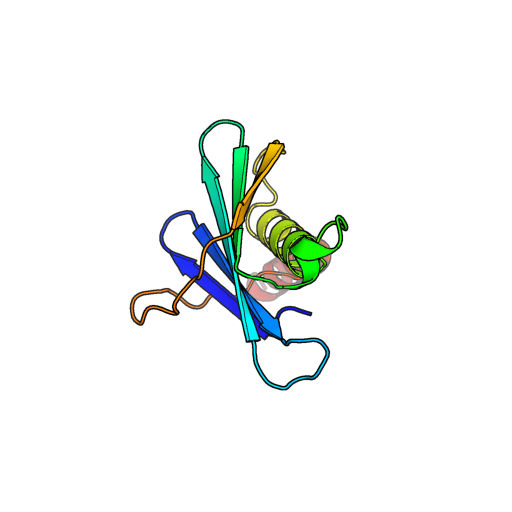TOM 685 C C . PRO A 1 84 ? -6.040 -16.148 -1.365 1.00 95.56 84 PRO A C 1
ATOM 687 O O . PRO A 1 84 ? -7.236 -16.004 -1.161 1.00 95.56 84 PRO A O 1
ATOM 690 N N . HIS A 1 85 ? -5.154 -16.191 -0.367 1.00 96.00 85 HIS A N 1
ATOM 691 C CA . HIS A 1 85 ? -5.515 -16.074 1.050 1.00 96.00 85 HIS A CA 1
ATOM 692 C C . HIS A 1 85 ? -5.576 -14.622 1.546 1.00 96.00 85 HIS A C 1
ATOM 694 O O . HIS A 1 85 ? -5.825 -14.393 2.728 1.00 96.00 85 HIS A O 1
ATOM 700 N N . TRP A 1 86 ? -5.291 -13.638 0.688 1.00 97.31 86 TRP A N 1
ATOM 701 C CA . TRP A 1 86 ? -5.387 -12.234 1.072 1.00 97.31 86 TRP A CA 1
ATOM 702 C C . TRP A 1 86 ? -6.839 -11.777 1.122 1.00 97.31 86 TRP A C 1
ATOM 704 O O . TRP A 1 86 ? -7.637 -12.066 0.234 1.00 97.31 86 TRP A O 1
ATOM 714 N N . GLU A 1 87 ? -7.159 -11.008 2.155 1.00 97.25 87 GLU A N 1
ATOM 715 C CA . GLU A 1 87 ? -8.493 -10.462 2.373 1.00 97.25 87 GLU A CA 1
ATOM 716 C C . GLU A 1 87 ? -8.656 -9.183 1.546 1.00 97.25 87 GLU A C 1
ATOM 718 O O . GLU A 1 87 ? -7.864 -8.251 1.694 1.00 97.25 87 GLU A O 1
ATOM 723 N N . GLN A 1 88 ? -9.663 -9.110 0.672 1.00 97.00 88 GLN A N 1
ATOM 724 C CA . GLN A 1 88 ? -9.996 -7.855 0.001 1.00 97.00 88 GLN A CA 1
ATOM 725 C C . GLN A 1 88 ? -10.715 -6.937 0.990 1.00 97.00 88 GLN A C 1
ATOM 727 O O . GLN A 1 88 ? -11.699 -7.333 1.606 1.00 97.00 88 GLN A O 1
ATOM 732 N N . ILE A 1 89 ? -10.234 -5.704 1.121 1.00 95.38 89 ILE A N 1
ATOM 733 C CA . ILE A 1 89 ? -10.808 -4.708 2.030 1.00 95.38 89 ILE A CA 1
ATOM 734 C C . ILE A 1 89 ? -11.126 -3.429 1.270 1.00 95.38 89 ILE A C 1
ATOM 736 O O . ILE A 1 89 ? -10.486 -3.129 0.260 1.00 95.38 89 ILE A O 1
ATOM 740 N N . LEU A 1 90 ? -12.079 -2.654 1.776 1.00 91.94 90 LEU A N 1
ATOM 741 C CA . LEU A 1 90 ? -12.302 -1.282 1.338 1.00 91.94 90 LEU A CA 1
ATOM 742 C C . LEU A 1 90 ? -11.498 -0.344 2.236 1.00 91.94 90 LEU A C 1
ATOM 744 O O . LEU A 1 90 ? -11.479 -0.500 3.456 1.00 91.94 90 LEU A O 1
ATOM 748 N N . VAL A 1 91 ? -10.801 0.609 1.620 1.00 91.44 91 VAL A N 1
ATOM 749 C CA . VAL A 1 91 ? -10.083 1.662 2.338 1.00 91.44 91 VAL A CA 1
ATOM 750 C C . VAL A 1 91 ? -10.724 2.999 1.981 1.00 91.44 91 VAL A C 1
ATOM 752 O O . VAL A 1 91 ? -10.790 3.321 0.789 1.00 91.44 91 VAL A O 1
ATOM 755 N N . PRO A 1 92 ? -11.160 3.791 2.973 1.00 86.50 92 PRO A N 1
ATOM 756 C CA . PRO A 1 92 ? -11.769 5.085 2.711 1.00 86.50 92 PRO A CA 1
ATOM 757 C C . PRO A 1 92 ? -10.780 6.029 2.013 1.00 86.50 92 PRO A C 1
ATOM 759 O O . PRO A 1 92 ? -9.566 6.015 2.260 1.00 86.50 92 PRO A O 1
ATOM 762 N N . GLN A 1 93 ? -11.287 6.864 1.106 1.00 81.38 93 GLN A N 1
ATOM 763 C CA . GLN A 1 93 ? -10.449 7.798 0.342 1.00 81.38 93 GLN A CA 1
ATOM 764 C C . GLN A 1 93 ? -10.043 9.029 1.163 1.00 81.38 93 GLN A C 1
ATOM 766 O O . GLN A 1 93 ? -9.001 9.642 0.886 1.00 81.38 93 GLN A O 1
ATOM 771 N N . SER A 1 94 ? -10.811 9.334 2.208 1.00 79.19 94 SER A N 1
ATOM 772 C CA . SER A 1 94 ? -10.561 10.393 3.179 1.00 79.19 94 SER A CA 1
ATOM 773 C C . SER A 1 94 ? -11.166 10.046 4.546 1.00 79.19 94 SER A C 1
ATOM 775 O O . SER A 1 94 ? -11.978 9.130 4.671 1.00 79.19 94 SER A O 1
ATOM 777 N N . LEU A 1 95 ? -10.769 10.791 5.581 1.00 75.19 95 LEU A N 1
ATOM 778 C CA . LEU A 1 95 ? -11.405 10.707 6.899 1.00 75.19 95 LEU A CA 1
ATOM 779 C C . LEU A 1 95 ? -12.854 11.206 6.878 1.00 75.19 95 LEU A C 1
ATOM 781 O O . LEU A 1 95 ? -13.669 10.721 7.653 1.00 75.19 95 LEU A O 1
ATOM 785 N N . GLU A 1 96 ? -13.172 12.152 5.995 1.00 79.25 96 GLU A N 1
ATOM 786 C CA . GLU A 1 96 ? -14.525 12.689 5.821 1.00 79.25 96 GLU A CA 1
ATOM 787 C C . GLU A 1 96 ? -15.463 11.620 5.253 1.00 79.25 96 GLU A C 1
ATOM 789 O O . GLU A 1 96 ? -16.549 11.414 5.793 1.00 79.25 96 GLU A O 1
ATOM 794 N N . ASP A 1 97 ? -15.008 10.878 4.237 1.00 76.75 97 ASP A N 1
ATOM 795 C CA . ASP A 1 97 ? -15.750 9.739 3.681 1.00 76.75 97 ASP A CA 1
ATOM 796 C C . ASP A 1 97 ? -15.969 8.661 4.746 1.00 76.75 97 ASP A C 1
ATOM 798 O O . ASP A 1 97 ? -17.077 8.155 4.901 1.00 76.75 97 ASP A O 1
ATOM 802 N N . PHE A 1 98 ? -14.928 8.359 5.531 1.00 76.38 98 PHE A N 1
ATOM 803 C CA . PHE A 1 98 ? -15.017 7.386 6.619 1.00 76.38 98 PHE A CA 1
ATOM 804 C C . PHE A 1 98 ? -16.022 7.813 7.695 1.00 76.38 98 PHE A C 1
ATOM 806 O O . PHE A 1 98 ? -16.857 7.018 8.116 1.00 76.38 98 PHE A O 1
ATOM 813 N N . ALA A 1 99 ? -15.963 9.073 8.136 1.00 78.38 99 ALA A N 1
ATOM 814 C CA . ALA A 1 99 ? -16.889 9.599 9.131 1.00 78.38 99 ALA A CA 1
ATOM 815 C C . ALA A 1 99 ? -18.337 9.537 8.628 1.00 78.38 99 ALA A C 1
ATOM 817 O O . ALA A 1 99 ? -19.232 9.161 9.383 1.00 78.38 99 ALA A O 1
ATOM 818 N N . LYS A 1 100 ? -18.560 9.859 7.349 1.00 78.75 100 LYS A N 1
ATOM 819 C CA . LYS A 1 100 ? -19.877 9.783 6.719 1.00 78.75 100 LYS A CA 1
ATOM 820 C C . LYS A 1 100 ? -20.413 8.348 6.676 1.00 78.75 100 LYS A C 1
ATOM 822 O O . LYS A 1 100 ? -21.531 8.128 7.128 1.00 78.75 100 LYS A O 1
ATOM 827 N N . GLU A 1 101 ? -19.612 7.384 6.221 1.00 75.44 101 GLU A N 1
ATOM 828 C CA . GLU A 1 101 ? -20.004 5.966 6.187 1.00 75.44 101 GLU A CA 1
ATOM 829 C C . GLU A 1 101 ? -20.355 5.431 7.584 1.00 75.44 101 GLU A C 1
ATOM 831 O O . GLU A 1 101 ? -21.374 4.761 7.756 1.00 75.44 101 GLU A O 1
ATOM 836 N N . VAL A 1 102 ? -19.553 5.760 8.604 1.00 76.62 102 VAL A N 1
ATOM 837 C CA . VAL A 1 102 ? -19.818 5.328 9.985 1.00 76.62 102 VAL A CA 1
ATOM 838 C C . VAL A 1 102 ? -21.130 5.918 10.506 1.00 76.62 102 VAL A C 1
ATOM 840 O O . VAL A 1 102 ? -21.937 5.179 11.067 1.00 76.62 102 VAL A O 1
ATOM 843 N N . MET A 1 103 ? -21.374 7.216 10.296 1.00 75.25 103 ME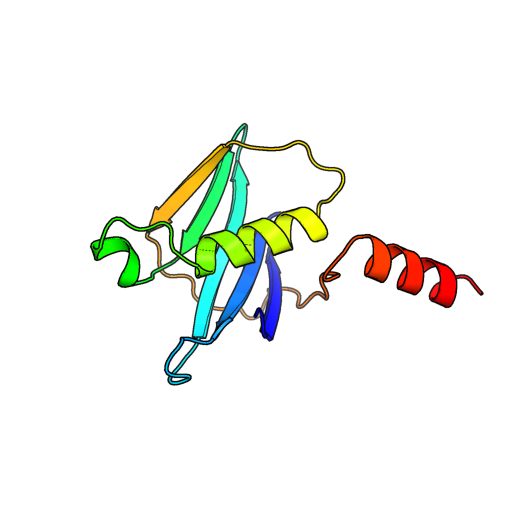T A N 1
ATOM 844 C CA . MET A 1 103 ? -22.614 7.873 10.731 1.00 75.25 103 MET A CA 1
ATOM 845 C C . MET A 1 103 ? -23.859 7.297 10.040 1.00 75.25 103 MET A C 1
ATOM 847 O O . MET A 1 103 ? -24.876 7.088 10.699 1.00 75.25 103 MET A O 1
ATOM 851 N N . GLU A 1 104 ? -23.776 7.007 8.740 1.00 75.06 104 GLU A N 1
ATOM 852 C CA . GLU A 1 104 ? -24.878 6.409 7.974 1.00 75.06 104 GLU A CA 1
ATOM 853 C C . GLU A 1 104 ? -25.150 4.955 8.388 1.00 75.06 104 GLU A C 1
ATOM 855 O O . GLU A 1 104 ? -26.302 4.540 8.424 1.00 75.06 104 GLU A O 1
ATOM 860 N N . SER A 1 105 ? -24.118 4.188 8.757 1.00 69.62 105 SER A N 1
ATOM 861 C CA . SER A 1 105 ? -24.271 2.796 9.215 1.00 69.62 105 SER A CA 1
ATOM 862 C C . SER A 1 105 ? -24.795 2.640 10.651 1.00 69.62 105 SER A C 1
ATOM 864 O O . SER A 1 105 ? -25.189 1.543 11.043 1.00 69.62 105 SER A O 1
ATOM 866 N N . ALA A 1 106 ? -24.764 3.716 11.443 1.00 61.72 106 ALA A N 1
ATOM 867 C CA . ALA A 1 106 ? -25.180 3.736 12.847 1.00 61.72 106 ALA A CA 1
ATOM 868 C C . ALA A 1 106 ? -26.607 4.281 13.066 1.00 61.72 106 ALA A C 1
ATOM 870 O O . ALA A 1 106 ? -27.045 4.359 14.216 1.00 61.72 106 ALA A O 1
ATOM 871 N N . SER A 1 107 ? -27.299 4.676 11.988 1.00 52.19 107 SER A N 1
ATOM 872 C CA . SER A 1 107 ? -28.692 5.162 11.982 1.00 52.19 107 SER A CA 1
ATOM 873 C C . SER A 1 107 ? -29.658 4.069 11.534 1.00 52.19 107 SER A C 1
ATOM 875 O O . SER A 1 107 ? -30.785 4.041 12.074 1.00 52.19 107 SER A O 1
#